Protein AF-L9ZKQ5-F1 (afdb_monomer)

pLDDT: mean 70.92, std 18.45, range [35.06, 95.19]

Foldseek 3Di:
DPDPPPPPDCVPWDWAALVRVCVVVVVDDSVRSVVVVVVCCVVVQWDADPVGTITGDPVPVVVVVVVVVVVVVVVVCVVPVPPPDPVVDPPPDPDPPPDDDDDDDDDDDDPDDDDPVVVPPDPPPPDDDDDDD

Sequence (133 aa):
MPVDLRTHDPSDDVHIDSSEIHDRLNDIPKGSVTGTLTRLLNEGDIGKTADSYYHALESRDDLRRFARGLVQIQDLTERYDDDFTSADIEQTGENPTSGAYSGTGHNSSATEKPAPEDWIESTDDASRTNDSV

Nearest PDB structures (foldseek):
  4aih-assembly1_B  TM=6.344E-01  e=4.397E-01  Yersinia pseudotuberculosis YPIII
  2hr3-assembly1_A  TM=5.803E-01  e=8.452E-01  Pseudomonas aeruginosa
  7oz3-assembly1_D  TM=5.242E-01  e=1.172E+00  Streptococcus agalactiae
  4gcv-assembly2_D  TM=3.710E-01  e=1.734E+00  Pseudomonas aeruginosa PAO1

Radius of gyration: 28.53 Å; Cα contacts (8 Å, |Δi|>4): 48; chains: 1; bounding box: 61×64×63 Å

Solvent-accessible surface area (backbone atoms only — not comparable to full-atom values): 9006 Å² total; per-residue (Å²): 130,84,80,75,77,73,78,77,58,72,83,75,54,69,69,42,43,71,68,60,52,35,68,76,37,69,94,48,57,65,70,56,56,54,52,52,53,52,49,36,43,74,73,65,66,32,44,70,48,100,88,61,27,36,33,77,39,82,92,44,52,66,59,56,53,49,55,52,50,51,54,52,51,48,56,48,48,68,73,58,66,66,87,76,47,82,83,73,59,80,72,94,62,90,69,83,71,91,67,95,71,97,72,86,84,80,96,66,82,82,78,71,78,77,57,84,77,73,69,67,72,77,82,78,74,78,75,84,78,85,83,89,133

Organism: NCBI:txid1230458

Mean predicted aligned error: 18.87 Å

Structure (mmCIF, N/CA/C/O backbone):
data_AF-L9ZKQ5-F1
#
_entry.id   AF-L9ZKQ5-F1
#
loop_
_atom_site.group_PDB
_atom_site.id
_atom_site.type_symbol
_atom_site.label_atom_id
_atom_site.label_alt_id
_atom_site.label_comp_id
_atom_site.label_asym_id
_atom_site.label_entity_id
_atom_site.label_seq_id
_atom_site.pdbx_PDB_ins_code
_atom_site.Cartn_x
_atom_site.Cartn_y
_atom_site.Cartn_z
_atom_site.occupancy
_atom_site.B_iso_or_equiv
_atom_site.auth_seq_id
_atom_site.auth_comp_id
_atom_site.auth_asym_id
_atom_site.auth_atom_id
_atom_site.pdbx_PDB_model_num
ATOM 1 N N . MET A 1 1 ? -19.573 28.621 -8.469 1.00 43.66 1 MET A N 1
ATOM 2 C CA . MET A 1 1 ? -19.975 27.202 -8.434 1.00 43.66 1 MET A CA 1
ATOM 3 C C . MET A 1 1 ? -19.243 26.576 -7.259 1.00 43.66 1 MET A C 1
ATOM 5 O O . MET A 1 1 ? -18.018 26.552 -7.328 1.00 43.66 1 MET A O 1
ATOM 9 N N . PRO A 1 2 ? -19.911 26.204 -6.155 1.00 55.16 2 PRO A N 1
ATOM 10 C CA . PRO A 1 2 ? -19.251 25.411 -5.128 1.00 55.16 2 PRO A CA 1
ATOM 11 C C . PRO A 1 2 ? -18.958 24.037 -5.737 1.00 55.16 2 PRO A C 1
ATOM 13 O O . PRO A 1 2 ? -19.805 23.469 -6.422 1.00 55.16 2 PRO A O 1
ATOM 16 N N . VAL A 1 3 ? -17.730 23.554 -5.580 1.00 58.53 3 VAL A N 1
ATOM 17 C CA . VAL A 1 3 ? -17.402 22.170 -5.915 1.00 58.53 3 VAL A CA 1
ATOM 18 C C . VAL A 1 3 ? -18.082 21.304 -4.866 1.00 58.53 3 VAL A C 1
ATOM 20 O O . VAL A 1 3 ? -17.699 21.337 -3.699 1.00 58.53 3 VAL A O 1
ATOM 23 N N . ASP A 1 4 ? -19.142 20.602 -5.259 1.00 54.44 4 ASP A N 1
ATOM 24 C CA . ASP A 1 4 ? -19.737 19.583 -4.406 1.00 54.44 4 ASP A CA 1
ATOM 25 C C . ASP A 1 4 ? -18.630 18.587 -4.052 1.00 54.44 4 ASP A C 1
ATOM 27 O O . ASP A 1 4 ? -17.990 18.003 -4.933 1.00 54.44 4 ASP A O 1
ATOM 31 N N . LEU A 1 5 ? -18.362 18.459 -2.751 1.00 52.28 5 LEU A N 1
ATOM 32 C CA . LEU A 1 5 ? -17.551 17.390 -2.190 1.00 52.28 5 LEU A CA 1
ATOM 33 C C . LEU A 1 5 ? -18.207 16.090 -2.641 1.00 52.28 5 LEU A C 1
ATOM 35 O O . LEU A 1 5 ? -19.238 15.689 -2.107 1.00 52.28 5 LEU A O 1
ATOM 39 N N . ARG A 1 6 ? -17.647 15.505 -3.701 1.00 55.25 6 ARG A N 1
ATOM 40 C CA . ARG A 1 6 ? -18.027 14.213 -4.260 1.00 55.25 6 ARG A CA 1
ATOM 41 C C . ARG A 1 6 ? -18.153 13.262 -3.075 1.00 55.25 6 ARG A C 1
ATOM 43 O O . ARG A 1 6 ? -17.153 12.980 -2.424 1.00 55.25 6 ARG A O 1
ATOM 50 N N . THR A 1 7 ? -19.376 12.854 -2.749 1.00 54.38 7 THR A N 1
ATOM 51 C CA . THR A 1 7 ? -19.619 11.788 -1.781 1.00 54.38 7 THR A CA 1
ATOM 52 C C . THR A 1 7 ? -18.794 10.602 -2.256 1.00 54.38 7 THR A C 1
ATOM 54 O O . THR A 1 7 ? -19.062 10.068 -3.331 1.00 54.38 7 THR A O 1
ATOM 57 N N . HIS A 1 8 ? -17.727 10.282 -1.525 1.00 54.44 8 HIS A N 1
ATOM 58 C CA . HIS A 1 8 ? -16.999 9.045 -1.730 1.00 54.44 8 HIS A CA 1
ATOM 59 C C . HIS A 1 8 ? -18.007 7.940 -1.437 1.00 54.44 8 HIS A C 1
ATOM 61 O O . HIS A 1 8 ? -18.519 7.849 -0.321 1.00 54.44 8 HIS A O 1
ATOM 67 N N . ASP A 1 9 ? -18.397 7.186 -2.463 1.00 53.34 9 ASP A N 1
ATOM 68 C CA . ASP A 1 9 ? -19.188 5.983 -2.250 1.00 53.34 9 ASP A CA 1
ATOM 69 C C . ASP A 1 9 ? -18.237 4.958 -1.620 1.00 53.34 9 ASP A C 1
ATOM 71 O O . ASP A 1 9 ? -17.230 4.622 -2.252 1.00 53.34 9 ASP A O 1
ATOM 75 N N . PRO A 1 10 ? -18.481 4.487 -0.386 1.00 56.53 10 PRO A N 1
ATOM 76 C CA . PRO A 1 10 ? -17.646 3.457 0.229 1.00 56.53 10 PRO A CA 1
ATOM 77 C C . PRO A 1 10 ? -17.729 2.121 -0.528 1.00 56.53 10 PRO A C 1
ATOM 79 O O . PRO A 1 10 ? -16.919 1.232 -0.289 1.00 56.53 10 PRO A O 1
ATOM 82 N N . SER A 1 11 ? -18.677 1.960 -1.461 1.00 52.28 11 SER A N 1
ATOM 83 C CA . SER A 1 11 ? -18.741 0.793 -2.351 1.00 52.28 11 SER A CA 1
ATOM 84 C C . SER A 1 11 ? -17.633 0.779 -3.411 1.00 52.28 11 SER A C 1
ATOM 86 O O . SER A 1 11 ? -17.341 -0.285 -3.953 1.00 52.28 11 SER A O 1
ATOM 88 N N . ASP A 1 12 ? -17.007 1.928 -3.705 1.00 58.84 12 ASP A N 1
ATOM 89 C CA . ASP A 1 12 ? -15.822 2.004 -4.575 1.00 58.84 12 ASP A CA 1
ATOM 90 C C . ASP A 1 12 ? -14.533 1.596 -3.841 1.00 58.84 12 ASP A C 1
ATOM 92 O O . ASP A 1 12 ? -13.491 1.397 -4.482 1.00 58.84 12 ASP A O 1
ATOM 96 N N . ASP A 1 13 ? -14.575 1.475 -2.509 1.00 63.62 13 ASP A N 1
ATOM 97 C CA . ASP A 1 13 ? -13.449 0.944 -1.757 1.00 63.62 13 ASP A CA 1
ATOM 98 C C . ASP A 1 13 ? -13.362 -0.557 -1.983 1.00 63.62 13 ASP A C 1
ATOM 100 O O . ASP A 1 13 ? -14.272 -1.338 -1.696 1.00 63.62 13 ASP A O 1
ATOM 104 N N . VAL A 1 14 ? -12.229 -0.970 -2.536 1.00 69.75 14 VAL A N 1
ATOM 105 C CA . VAL A 1 14 ? -11.950 -2.374 -2.799 1.00 69.75 14 VAL A CA 1
ATOM 106 C C . VAL A 1 14 ? -11.718 -3.059 -1.454 1.00 69.75 14 VAL A C 1
ATOM 108 O O . VAL A 1 14 ? -10.673 -2.886 -0.829 1.00 69.75 14 VAL A O 1
ATOM 111 N N . HIS A 1 15 ? -12.713 -3.821 -1.014 1.00 77.75 15 HIS A N 1
ATOM 112 C CA . HIS A 1 15 ? -12.651 -4.653 0.180 1.00 77.75 15 HIS A CA 1
ATOM 113 C C . HIS A 1 15 ? -12.075 -6.013 -0.208 1.00 77.75 15 HIS A C 1
ATOM 115 O O . HIS A 1 15 ? -12.643 -6.704 -1.051 1.00 77.75 15 HIS A O 1
ATOM 121 N N . ILE A 1 16 ? -10.937 -6.384 0.380 1.00 82.38 16 ILE A N 1
ATOM 122 C CA . ILE A 1 16 ? -10.222 -7.622 0.034 1.00 82.38 16 ILE A CA 1
ATOM 123 C C . ILE A 1 16 ? -10.001 -8.455 1.299 1.00 82.38 16 ILE A C 1
ATOM 125 O O . ILE A 1 16 ? -9.569 -7.928 2.327 1.00 82.38 16 ILE A O 1
ATOM 129 N N . ASP A 1 17 ? -10.292 -9.755 1.240 1.00 87.19 17 ASP A N 1
ATOM 130 C CA . ASP A 1 17 ? -9.976 -10.697 2.322 1.00 87.19 17 ASP A CA 1
ATOM 131 C C . ASP 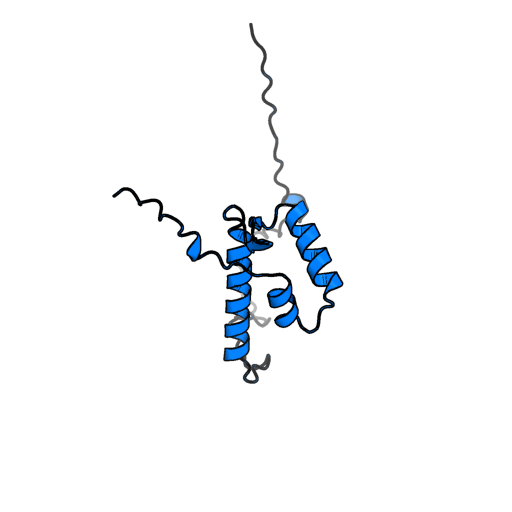A 1 17 ? -8.528 -11.218 2.199 1.00 87.19 17 ASP A C 1
ATOM 133 O O . ASP A 1 17 ? -7.956 -11.318 1.116 1.00 87.19 17 ASP A O 1
ATOM 137 N N . SER A 1 18 ? -7.928 -11.601 3.325 1.00 84.94 18 SER A N 1
ATOM 138 C CA . SER A 1 18 ? -6.592 -12.200 3.422 1.00 84.94 18 SER A CA 1
ATOM 139 C C . SER A 1 18 ? -6.418 -13.424 2.516 1.00 84.94 18 SER A C 1
ATOM 141 O O . SER A 1 18 ? -5.348 -13.625 1.938 1.00 84.94 18 SER A O 1
ATOM 143 N N . SER A 1 19 ? -7.471 -14.235 2.365 1.00 85.44 19 SER A N 1
ATOM 144 C CA . SER A 1 19 ? -7.467 -15.395 1.467 1.00 85.44 19 SER A CA 1
ATOM 145 C C . SER A 1 19 ? -7.274 -14.979 0.005 1.00 85.44 19 SER A C 1
ATOM 147 O O . SER A 1 19 ? -6.374 -15.483 -0.663 1.00 85.44 19 SER A O 1
ATOM 149 N N . GLU A 1 20 ? -8.033 -13.984 -0.448 1.00 86.31 20 GLU A N 1
ATOM 150 C CA . GLU A 1 20 ? -7.937 -13.427 -1.795 1.00 86.31 20 GLU A CA 1
ATOM 151 C C . GLU A 1 20 ? -6.574 -12.763 -2.051 1.00 86.31 20 GLU A C 1
ATOM 153 O O . GLU A 1 20 ? -5.994 -12.929 -3.125 1.00 86.31 20 GLU A O 1
ATOM 158 N N . ILE A 1 21 ? -6.019 -12.060 -1.057 1.00 86.06 21 ILE A N 1
ATOM 159 C CA . ILE A 1 21 ? -4.674 -11.468 -1.152 1.00 86.06 21 ILE A CA 1
ATOM 160 C C . ILE A 1 21 ? -3.621 -12.560 -1.350 1.00 86.06 21 ILE A C 1
ATOM 162 O O . ILE A 1 21 ? -2.746 -12.419 -2.202 1.00 86.06 21 ILE A O 1
ATOM 166 N N . HIS A 1 22 ? -3.702 -13.652 -0.590 1.00 87.50 22 HIS A N 1
ATOM 167 C CA . HIS A 1 22 ? -2.782 -14.773 -0.747 1.00 87.50 22 HIS A CA 1
ATOM 168 C C . HIS A 1 22 ? -2.924 -15.456 -2.110 1.00 87.50 22 HIS A C 1
ATOM 170 O O . HIS A 1 22 ? -1.920 -15.820 -2.709 1.00 87.50 22 HIS A O 1
ATOM 176 N N . ASP A 1 23 ? -4.142 -15.634 -2.615 1.00 88.50 23 ASP A N 1
ATOM 177 C CA . ASP A 1 23 ? -4.349 -16.288 -3.910 1.00 88.50 23 ASP A CA 1
ATOM 178 C C . ASP A 1 23 ? -3.761 -15.464 -5.066 1.00 88.50 23 ASP A C 1
ATOM 180 O O . ASP A 1 23 ? -3.236 -16.031 -6.025 1.00 88.50 23 ASP A O 1
ATOM 184 N N . ARG A 1 24 ? -3.771 -14.129 -4.945 1.00 87.69 24 ARG A N 1
ATOM 185 C CA . ARG A 1 24 ? -3.088 -13.217 -5.879 1.00 87.69 24 ARG A CA 1
ATOM 186 C C . ARG A 1 24 ? -1.570 -13.174 -5.677 1.00 87.69 24 ARG A C 1
ATOM 188 O O . ARG A 1 24 ? -0.8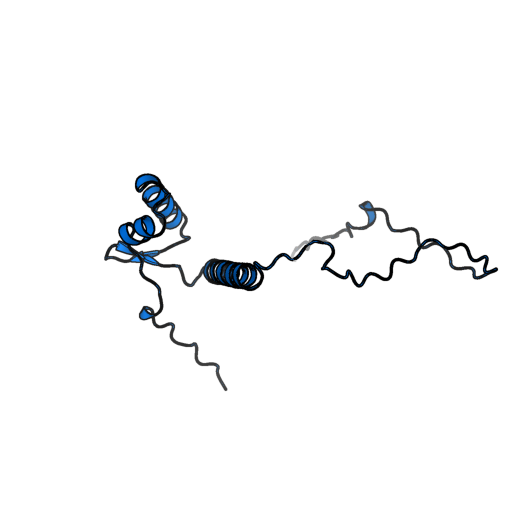42 -12.933 -6.632 1.00 87.69 24 ARG A O 1
ATOM 195 N N . LEU A 1 25 ? -1.098 -13.396 -4.451 1.00 87.62 25 LEU A N 1
ATOM 196 C CA . LEU A 1 25 ? 0.314 -13.434 -4.061 1.00 87.62 25 LEU A CA 1
ATOM 197 C C . LEU A 1 25 ? 0.750 -14.876 -3.768 1.00 87.62 25 LEU A C 1
ATOM 199 O O . LEU A 1 25 ? 1.303 -15.158 -2.705 1.00 87.62 25 LEU A O 1
ATOM 203 N N . ASN A 1 26 ? 0.471 -15.791 -4.696 1.00 88.31 26 ASN A N 1
ATOM 204 C CA . ASN A 1 26 ? 0.675 -17.234 -4.529 1.00 88.31 26 ASN A CA 1
ATOM 205 C C . ASN A 1 26 ? 2.126 -17.635 -4.187 1.00 88.31 26 ASN A C 1
ATOM 207 O O . ASN A 1 26 ? 2.343 -18.679 -3.571 1.00 88.31 26 ASN A O 1
ATOM 211 N N . ASP A 1 27 ? 3.100 -16.798 -4.541 1.00 91.88 27 ASP A N 1
ATOM 212 C CA . ASP A 1 27 ? 4.520 -16.985 -4.230 1.00 91.88 27 ASP A CA 1
ATOM 213 C C . ASP A 1 27 ? 4.899 -16.560 -2.796 1.00 91.88 27 ASP A C 1
ATOM 215 O O . ASP A 1 27 ? 6.024 -16.787 -2.344 1.00 91.88 27 ASP A O 1
ATOM 219 N N . ILE A 1 28 ? 3.973 -15.951 -2.047 1.00 89.62 28 ILE A N 1
ATOM 220 C CA . ILE A 1 28 ? 4.196 -15.468 -0.683 1.00 89.62 28 ILE A CA 1
ATOM 221 C C . ILE A 1 28 ? 3.484 -16.389 0.318 1.00 89.62 28 ILE A C 1
ATOM 223 O O . ILE A 1 28 ? 2.271 -16.578 0.244 1.00 89.62 28 ILE A O 1
ATOM 227 N N . PRO A 1 29 ? 4.187 -16.913 1.342 1.00 91.06 29 PRO A N 1
ATOM 228 C CA . PRO A 1 29 ? 3.555 -17.739 2.365 1.00 91.06 29 PRO A CA 1
ATOM 229 C C . PRO A 1 29 ? 2.376 -17.040 3.065 1.00 91.06 29 PRO A C 1
ATOM 231 O O . PRO A 1 29 ? 2.498 -15.892 3.496 1.00 91.06 29 PRO A O 1
ATOM 234 N N . LYS A 1 30 ? 1.271 -17.768 3.308 1.00 88.06 30 LYS A N 1
ATOM 235 C CA . LYS A 1 30 ? 0.087 -17.279 4.063 1.00 88.06 30 LYS A CA 1
ATOM 236 C C . LYS A 1 30 ? 0.435 -16.562 5.369 1.00 88.06 30 LYS A C 1
ATOM 238 O O . LYS A 1 30 ? -0.160 -15.535 5.702 1.00 88.06 30 LYS A O 1
ATOM 243 N N . GLY A 1 31 ? 1.400 -17.105 6.114 1.00 88.75 31 GLY A N 1
ATOM 244 C CA . GLY A 1 31 ? 1.868 -16.514 7.370 1.00 88.75 31 GLY A CA 1
ATOM 245 C C . GLY A 1 31 ? 2.511 -15.137 7.178 1.00 88.75 31 GLY A C 1
ATOM 246 O O . GLY A 1 31 ? 2.295 -14.250 8.000 1.00 88.75 31 GLY A O 1
ATOM 247 N N . SER A 1 32 ? 3.223 -14.930 6.068 1.00 93.44 32 SER A N 1
ATOM 248 C CA . SER A 1 32 ? 3.819 -13.638 5.721 1.00 93.44 32 SER A CA 1
ATOM 249 C C . SER A 1 32 ? 2.753 -12.618 5.332 1.00 93.44 32 SER A C 1
ATOM 251 O O . SER A 1 32 ? 2.795 -11.500 5.834 1.00 93.44 32 SER A O 1
ATOM 253 N N . VAL A 1 33 ? 1.754 -13.004 4.525 1.00 90.88 33 VAL A N 1
ATOM 254 C CA . VAL A 1 33 ? 0.611 -12.128 4.189 1.00 90.88 33 VAL A CA 1
ATOM 255 C C . VAL A 1 33 ? -0.094 -11.661 5.464 1.00 90.88 33 VAL A C 1
ATOM 257 O O . VAL A 1 33 ? -0.272 -10.465 5.687 1.00 90.88 33 VAL A O 1
ATOM 260 N N . THR A 1 34 ? -0.417 -12.601 6.354 1.00 90.81 34 THR A N 1
ATOM 261 C CA . THR A 1 34 ? -1.122 -12.302 7.609 1.00 90.81 34 THR A CA 1
ATOM 262 C C . THR A 1 34 ? -0.287 -11.409 8.536 1.00 90.81 34 THR A C 1
ATOM 264 O O . THR A 1 34 ? -0.817 -10.471 9.136 1.00 90.81 34 THR A O 1
ATOM 267 N N . GLY A 1 35 ? 1.022 -11.663 8.640 1.00 93.62 35 GLY A N 1
ATOM 268 C CA . GLY A 1 35 ? 1.948 -10.847 9.429 1.00 93.62 35 GLY A CA 1
ATOM 269 C C . GLY A 1 35 ? 2.059 -9.412 8.913 1.00 93.62 35 GLY A C 1
ATOM 270 O O . GLY A 1 35 ? 1.953 -8.471 9.700 1.00 93.62 35 GLY A O 1
ATOM 271 N N . THR A 1 36 ? 2.189 -9.235 7.596 1.00 92.56 36 THR A N 1
ATOM 272 C CA . THR A 1 36 ? 2.236 -7.915 6.956 1.00 92.56 36 THR A CA 1
ATOM 273 C C . THR A 1 36 ? 0.928 -7.151 7.145 1.00 92.56 36 THR A C 1
ATOM 275 O O . THR A 1 36 ? 0.961 -6.003 7.575 1.00 92.56 36 THR A O 1
ATOM 278 N N . LEU A 1 37 ? -0.228 -7.785 6.922 1.00 91.56 37 LEU A N 1
ATOM 279 C CA . LEU A 1 37 ? -1.533 -7.140 7.123 1.00 91.56 37 LEU A CA 1
ATOM 280 C C . LEU A 1 37 ? -1.764 -6.735 8.580 1.00 91.56 37 LEU A C 1
ATOM 282 O O . LEU A 1 37 ? -2.293 -5.662 8.849 1.00 91.56 37 LEU A O 1
ATOM 286 N N . THR A 1 38 ? -1.336 -7.568 9.530 1.00 93.69 38 THR A N 1
ATOM 287 C CA . THR A 1 38 ? -1.417 -7.238 10.961 1.00 93.69 38 THR A CA 1
ATOM 288 C C . THR A 1 38 ? -0.559 -6.023 11.288 1.00 93.69 38 THR A C 1
ATOM 290 O O . THR A 1 38 ? -0.996 -5.133 12.013 1.00 93.69 38 THR A O 1
ATOM 293 N N . ARG A 1 39 ? 0.659 -5.970 10.743 1.00 95.19 39 ARG A N 1
ATOM 294 C CA . ARG A 1 39 ? 1.565 -4.844 10.947 1.00 95.19 39 ARG A CA 1
ATOM 295 C C . ARG A 1 39 ? 0.995 -3.544 10.374 1.00 95.19 39 ARG A C 1
ATOM 297 O O . ARG A 1 39 ? 0.899 -2.579 11.119 1.00 95.19 39 ARG A O 1
ATOM 304 N N . LEU A 1 40 ? 0.556 -3.552 9.115 1.00 92.19 40 LEU A N 1
ATOM 305 C CA . LEU A 1 40 ? -0.031 -2.382 8.449 1.00 92.19 40 LEU A CA 1
ATOM 306 C C . LEU A 1 40 ? -1.298 -1.884 9.157 1.00 92.19 40 LEU A C 1
ATOM 308 O O . LEU A 1 40 ? -1.513 -0.681 9.274 1.00 92.19 40 LEU A O 1
ATOM 312 N N . LEU A 1 41 ? -2.128 -2.802 9.666 1.00 92.81 41 LEU A N 1
ATOM 313 C CA . LEU A 1 41 ? -3.312 -2.449 10.449 1.00 92.81 41 LEU A CA 1
ATOM 314 C C . LEU A 1 41 ? -2.928 -1.762 11.768 1.00 92.81 41 LEU A C 1
ATOM 316 O O . LEU A 1 41 ? -3.529 -0.761 12.141 1.00 92.81 41 LEU A O 1
ATOM 320 N N . ASN A 1 42 ? -1.919 -2.286 12.468 1.00 94.62 42 ASN A N 1
ATOM 321 C CA . ASN A 1 42 ? -1.452 -1.716 13.735 1.00 94.62 42 ASN A CA 1
ATOM 322 C C . ASN A 1 42 ? -0.742 -0.367 13.552 1.00 94.62 42 ASN A C 1
ATOM 324 O O . ASN A 1 42 ? -0.823 0.487 14.431 1.00 94.62 42 ASN A O 1
ATOM 328 N N . GLU A 1 43 ? -0.038 -0.185 12.434 1.00 93.12 43 GLU A N 1
ATOM 329 C CA . GLU A 1 43 ? 0.637 1.069 12.074 1.00 93.12 43 GLU A CA 1
ATOM 330 C C . GLU A 1 43 ? -0.350 2.125 11.536 1.00 93.12 43 GLU A C 1
ATOM 332 O O . GLU A 1 43 ? -0.007 3.302 11.458 1.00 93.12 43 GLU A O 1
ATOM 337 N N . GLY A 1 44 ? -1.598 1.735 11.251 1.00 89.94 44 GLY A N 1
ATOM 338 C CA . GLY A 1 44 ? -2.634 2.639 10.759 1.00 89.94 44 GLY A CA 1
ATOM 339 C C . GLY A 1 44 ? -2.469 2.997 9.283 1.00 89.94 44 GLY A C 1
ATOM 340 O O . GLY A 1 44 ? -2.926 4.055 8.863 1.00 89.94 44 GLY A O 1
ATOM 341 N N . ASP A 1 45 ? -1.819 2.137 8.499 1.00 88.38 45 ASP A N 1
ATOM 342 C CA . ASP A 1 45 ? -1.687 2.298 7.048 1.00 88.38 45 ASP A CA 1
ATOM 343 C C . ASP A 1 45 ? -2.910 1.756 6.289 1.00 88.38 45 ASP A C 1
ATOM 345 O O . ASP A 1 45 ? -3.219 2.216 5.189 1.00 88.38 45 ASP A O 1
ATOM 349 N N . ILE A 1 46 ? -3.613 0.780 6.874 1.00 90.31 46 ILE A N 1
ATOM 350 C CA . ILE A 1 46 ?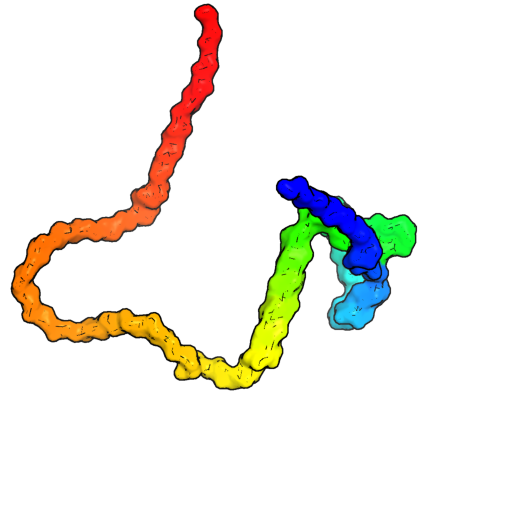 -4.814 0.152 6.306 1.00 90.31 46 ILE A CA 1
ATOM 351 C C . ILE A 1 46 ? -5.911 0.017 7.361 1.00 90.31 46 ILE A C 1
ATOM 353 O O . ILE A 1 46 ? -5.640 -0.082 8.558 1.00 90.31 46 ILE A O 1
ATOM 357 N N . GLY A 1 47 ? -7.158 -0.032 6.905 1.00 91.06 47 GLY A N 1
ATOM 358 C CA . GLY A 1 47 ? -8.320 -0.307 7.735 1.00 91.06 47 GLY A CA 1
ATOM 359 C C . GLY A 1 47 ? -8.769 -1.761 7.632 1.00 91.06 47 GLY A C 1
ATOM 360 O O . GLY A 1 47 ? -8.455 -2.472 6.674 1.00 91.06 47 GLY A O 1
ATOM 361 N N . LYS A 1 48 ? -9.535 -2.203 8.631 1.00 92.25 48 LYS A N 1
ATOM 362 C CA . LYS A 1 48 ? -10.234 -3.488 8.615 1.00 92.25 48 LYS A CA 1
ATOM 363 C C . LYS A 1 48 ? -11.689 -3.280 9.011 1.00 92.25 48 LYS A C 1
ATOM 365 O O . LYS A 1 48 ? -11.969 -2.641 10.025 1.00 92.25 48 LYS A O 1
ATOM 370 N N . THR A 1 49 ? -12.608 -3.803 8.215 1.00 89.38 49 THR A N 1
ATOM 371 C CA . THR A 1 49 ? -14.045 -3.752 8.490 1.00 89.38 49 THR A CA 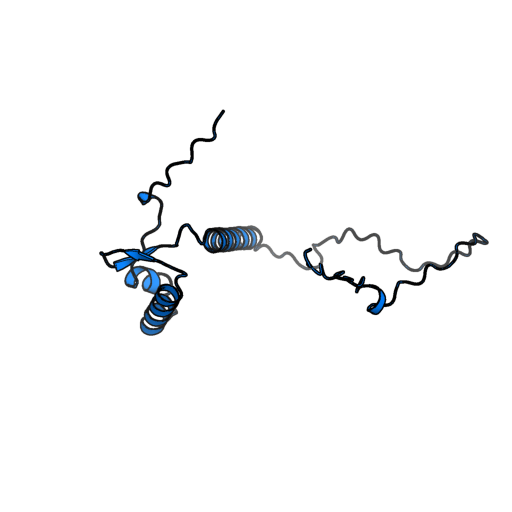1
ATOM 372 C C . THR A 1 49 ? -14.462 -4.827 9.499 1.00 89.38 49 THR A C 1
ATOM 374 O O . THR A 1 49 ? -13.711 -5.758 9.806 1.00 89.38 49 THR A O 1
ATOM 377 N N . ALA A 1 50 ? -15.673 -4.707 10.049 1.00 86.75 50 ALA A N 1
ATOM 378 C CA . ALA A 1 50 ? -16.191 -5.645 11.053 1.00 86.75 50 ALA A CA 1
ATOM 379 C C . ALA A 1 50 ? -16.319 -7.090 10.525 1.00 86.75 50 ALA A C 1
ATOM 381 O O . ALA A 1 50 ? -16.182 -8.049 11.281 1.00 86.75 50 ALA A O 1
ATOM 382 N N . ASP A 1 51 ? -16.533 -7.239 9.223 1.00 86.50 51 ASP A N 1
ATOM 383 C CA . ASP A 1 51 ? -16.582 -8.491 8.463 1.00 86.50 51 ASP A CA 1
ATOM 384 C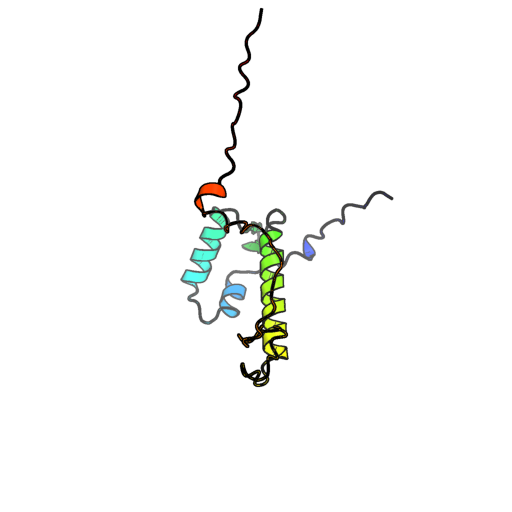 C . ASP A 1 51 ? -15.200 -8.967 7.974 1.00 86.50 51 ASP A C 1
ATOM 386 O O . ASP A 1 51 ? -15.098 -9.927 7.221 1.00 86.50 51 ASP A O 1
ATOM 390 N N . SER A 1 52 ? -14.125 -8.373 8.495 1.00 85.00 52 SER A N 1
ATOM 391 C CA . SER A 1 52 ? -12.729 -8.765 8.288 1.00 85.00 52 SER A CA 1
ATOM 392 C C . SER A 1 52 ? -12.095 -8.477 6.929 1.00 85.00 52 SER A C 1
ATOM 394 O O . SER A 1 52 ? -10.974 -8.937 6.704 1.00 85.00 52 SER A O 1
ATOM 396 N N . TYR A 1 53 ? -12.710 -7.651 6.088 1.00 88.94 53 TYR A N 1
ATOM 397 C CA . TYR A 1 53 ? -12.062 -7.170 4.871 1.00 88.94 53 TYR A CA 1
ATOM 398 C C . TYR A 1 53 ? -11.095 -6.029 5.168 1.00 88.94 53 TYR A C 1
ATOM 400 O O . TYR A 1 53 ? -11.336 -5.178 6.027 1.00 88.94 53 TYR A O 1
ATOM 408 N N . TYR A 1 54 ? -9.993 -6.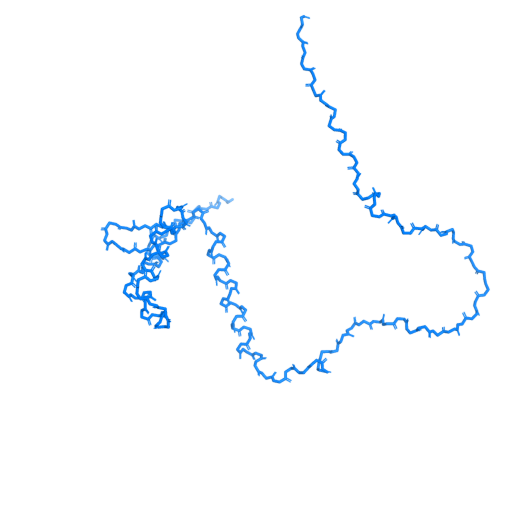009 4.432 1.00 90.19 54 TYR A N 1
ATOM 409 C CA . TYR A 1 54 ? -9.018 -4.933 4.468 1.00 90.19 54 TYR A CA 1
ATOM 410 C C . TYR A 1 54 ? -9.371 -3.885 3.413 1.00 90.19 54 TYR A C 1
ATOM 412 O O . TYR A 1 54 ? -9.779 -4.236 2.305 1.00 90.19 54 TYR A O 1
ATOM 420 N N . HIS A 1 55 ? -9.199 -2.612 3.759 1.00 87.38 55 HIS A N 1
ATOM 421 C CA . HIS A 1 55 ? -9.389 -1.478 2.853 1.00 87.38 55 HIS A CA 1
ATOM 422 C C . HIS A 1 55 ? -8.276 -0.443 3.047 1.00 87.38 55 HIS A C 1
ATOM 424 O O . HIS A 1 55 ? -7.642 -0.369 4.105 1.00 87.38 55 HIS A O 1
ATOM 430 N N . ALA A 1 56 ? -8.025 0.359 2.014 1.00 84.75 56 ALA A N 1
ATOM 431 C CA . ALA A 1 56 ? -7.126 1.503 2.113 1.00 84.75 56 ALA A CA 1
ATOM 432 C C . ALA A 1 56 ? -7.811 2.646 2.875 1.00 84.75 56 ALA A C 1
ATOM 434 O O . ALA A 1 56 ? -9.015 2.840 2.746 1.00 84.75 56 ALA A O 1
ATOM 435 N N . LEU A 1 57 ? -7.052 3.415 3.654 1.00 86.81 57 LEU A N 1
ATOM 436 C CA . LEU A 1 57 ? -7.594 4.586 4.343 1.00 86.81 57 LEU A CA 1
ATOM 437 C C . LEU A 1 57 ? -7.686 5.781 3.388 1.00 86.81 57 LEU A C 1
ATOM 439 O O . LEU A 1 57 ? -6.726 6.074 2.677 1.00 86.81 57 LEU A O 1
ATOM 443 N N . GLU A 1 58 ? -8.787 6.535 3.437 1.00 80.75 58 GLU A N 1
ATOM 444 C CA . GLU A 1 58 ? -8.949 7.768 2.645 1.00 80.75 58 GLU A CA 1
ATOM 445 C C . GLU A 1 58 ? -7.857 8.810 2.944 1.00 80.75 58 GLU A C 1
ATOM 447 O O . GLU A 1 58 ? -7.426 9.551 2.062 1.00 80.75 58 GLU A O 1
ATOM 452 N N . SER A 1 59 ? -7.363 8.843 4.186 1.00 81.62 59 SER A N 1
ATOM 453 C CA . SER A 1 59 ? -6.261 9.719 4.603 1.00 81.62 59 SER A CA 1
ATOM 454 C C . SER A 1 59 ? -4.929 9.393 3.916 1.00 81.62 59 SER A C 1
ATOM 456 O O . SER A 1 59 ? -4.019 10.221 3.945 1.00 81.62 59 SER A O 1
ATOM 458 N N . ARG A 1 60 ? -4.812 8.211 3.297 1.00 85.56 60 ARG A N 1
ATOM 459 C CA . ARG A 1 60 ? -3.619 7.705 2.609 1.00 85.56 60 ARG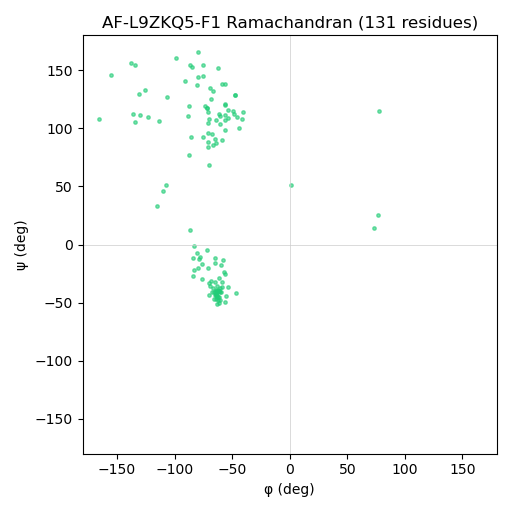 A CA 1
ATOM 460 C C . ARG A 1 60 ? -3.805 7.656 1.089 1.00 85.56 60 ARG A C 1
ATOM 462 O O . ARG A 1 60 ? -3.446 6.681 0.425 1.00 85.56 60 ARG A O 1
ATOM 469 N N . ASP A 1 61 ? -4.340 8.733 0.507 1.00 83.19 61 ASP A N 1
ATOM 470 C CA . ASP A 1 61 ? -4.414 8.891 -0.957 1.00 83.19 61 ASP A CA 1
ATOM 471 C C . ASP A 1 61 ? -3.032 8.771 -1.633 1.00 83.19 61 ASP A C 1
ATOM 473 O O . ASP A 1 61 ? -2.932 8.326 -2.776 1.00 83.19 61 ASP A O 1
ATOM 477 N N . ASP A 1 62 ? -1.946 9.065 -0.908 1.00 87.50 62 ASP A N 1
ATOM 478 C CA . ASP A 1 62 ? -0.567 8.836 -1.346 1.00 87.50 62 ASP A CA 1
ATOM 479 C C . ASP A 1 62 ? -0.313 7.372 -1.745 1.00 87.50 62 ASP A C 1
ATOM 481 O O . ASP A 1 62 ? 0.260 7.121 -2.807 1.00 87.50 62 ASP A O 1
ATOM 485 N N . LEU A 1 63 ? -0.796 6.403 -0.958 1.00 84.25 63 LEU A N 1
ATOM 486 C CA . LEU A 1 63 ? -0.666 4.973 -1.255 1.00 84.25 63 LEU A CA 1
ATOM 487 C C . LEU A 1 63 ? -1.479 4.582 -2.490 1.00 84.25 63 LEU A C 1
ATOM 489 O O . LEU A 1 63 ? -0.995 3.840 -3.348 1.00 84.25 63 LEU A O 1
ATOM 493 N N . ARG A 1 64 ? -2.697 5.119 -2.623 1.00 82.81 64 ARG A N 1
ATOM 494 C CA . ARG A 1 64 ? -3.555 4.883 -3.794 1.00 82.81 64 ARG A CA 1
ATOM 495 C C . ARG A 1 64 ? -2.925 5.454 -5.064 1.00 82.81 64 ARG A C 1
ATOM 497 O O . ARG A 1 64 ? -2.930 4.802 -6.111 1.00 82.81 64 ARG A O 1
ATOM 504 N N . ARG A 1 65 ? -2.364 6.661 -4.977 1.00 88.38 65 ARG A N 1
ATOM 505 C CA . ARG A 1 65 ? -1.648 7.325 -6.070 1.00 88.38 65 ARG A CA 1
ATOM 506 C C . ARG A 1 65 ? -0.389 6.554 -6.456 1.00 88.38 65 ARG A C 1
ATOM 508 O O . ARG A 1 65 ? -0.148 6.366 -7.646 1.00 88.38 65 ARG A O 1
ATOM 515 N N . PHE A 1 66 ? 0.371 6.076 -5.475 1.00 89.25 66 PHE A N 1
ATOM 516 C CA . PHE A 1 66 ? 1.552 5.246 -5.696 1.00 89.25 66 PHE A CA 1
ATOM 517 C C . PHE A 1 66 ? 1.200 3.933 -6.408 1.00 89.25 66 PHE A C 1
ATOM 519 O O . PHE A 1 66 ? 1.771 3.637 -7.457 1.00 89.25 66 PHE A O 1
ATOM 526 N N . ALA A 1 67 ? 0.202 3.196 -5.912 1.00 87.75 67 ALA A N 1
ATOM 527 C CA . ALA A 1 67 ? -0.251 1.951 -6.529 1.00 87.75 67 ALA A CA 1
ATOM 528 C C . ALA A 1 67 ? -0.734 2.157 -7.977 1.00 87.75 67 ALA A C 1
ATOM 530 O O . ALA A 1 67 ? -0.386 1.377 -8.862 1.00 87.75 67 ALA A O 1
ATOM 531 N N . ARG A 1 68 ? -1.472 3.244 -8.255 1.00 88.50 68 ARG A N 1
ATOM 532 C CA . ARG A 1 68 ? -1.852 3.616 -9.632 1.00 88.50 68 ARG A CA 1
ATOM 533 C C . ARG A 1 68 ? -0.640 3.900 -10.518 1.00 88.50 68 ARG A C 1
ATOM 535 O O . ARG A 1 68 ? -0.642 3.495 -11.677 1.00 88.50 68 ARG A O 1
ATOM 542 N N . GLY A 1 69 ? 0.376 4.575 -9.983 1.00 92.56 69 GLY A N 1
ATOM 543 C CA . GLY A 1 69 ? 1.628 4.826 -10.694 1.00 92.56 69 GLY A CA 1
ATOM 544 C C . GLY A 1 69 ? 2.343 3.531 -11.084 1.00 92.56 69 GLY A C 1
ATOM 545 O O . GLY A 1 69 ? 2.802 3.417 -12.215 1.00 92.56 69 GLY A O 1
ATOM 546 N N . LEU A 1 70 ? 2.368 2.530 -10.197 1.00 92.06 70 LEU A N 1
ATOM 547 C CA . LEU A 1 70 ? 2.957 1.221 -10.498 1.00 92.06 70 LEU A CA 1
ATOM 548 C C . LEU A 1 70 ? 2.236 0.505 -11.645 1.00 92.06 70 LEU A C 1
ATOM 550 O O . LEU A 1 70 ? 2.898 0.025 -12.559 1.00 92.06 70 LEU A O 1
ATOM 554 N N . VAL A 1 71 ? 0.899 0.489 -11.642 1.00 89.81 71 VAL A N 1
ATOM 555 C CA . VAL A 1 71 ? 0.112 -0.106 -12.740 1.00 89.81 71 VAL A CA 1
ATOM 556 C C . VAL A 1 71 ? 0.374 0.620 -14.059 1.00 89.81 71 VAL A C 1
ATOM 558 O O . VAL A 1 71 ? 0.501 -0.014 -15.099 1.00 89.81 71 VAL A O 1
ATOM 561 N N . GLN A 1 72 ? 0.495 1.948 -14.023 1.00 90.94 72 GLN A N 1
ATOM 562 C CA . GLN A 1 72 ? 0.800 2.734 -15.216 1.00 90.94 72 GLN A CA 1
ATOM 563 C C . GLN A 1 72 ? 2.202 2.442 -15.765 1.00 90.94 72 GLN A C 1
ATOM 565 O O . GLN A 1 72 ? 2.372 2.351 -16.977 1.00 90.94 72 GLN A O 1
ATOM 570 N N . ILE A 1 73 ? 3.203 2.301 -14.891 1.00 91.69 73 ILE A N 1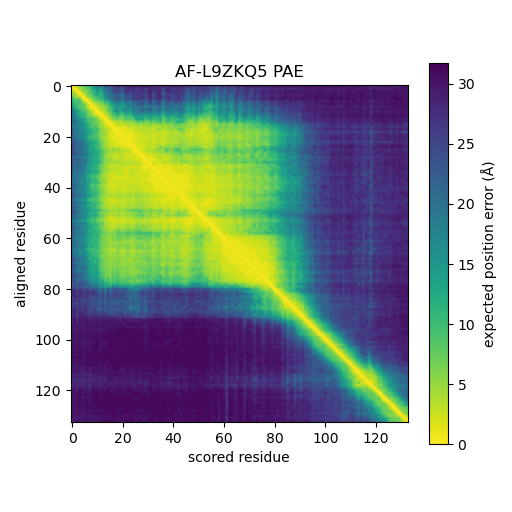
ATOM 571 C CA . ILE A 1 73 ? 4.562 1.923 -15.296 1.00 91.69 73 ILE A CA 1
ATOM 572 C C . ILE A 1 73 ? 4.555 0.514 -15.884 1.00 91.69 73 ILE A C 1
ATOM 574 O O . ILE A 1 73 ? 5.156 0.310 -16.929 1.00 91.69 73 ILE A O 1
ATOM 578 N N . GLN A 1 74 ? 3.845 -0.424 -15.259 1.00 88.12 74 GLN A N 1
ATOM 579 C CA . GLN A 1 74 ? 3.730 -1.788 -15.760 1.00 88.12 74 GLN A CA 1
ATOM 580 C C . GLN A 1 74 ? 3.083 -1.832 -17.155 1.00 88.12 74 GLN A C 1
ATOM 582 O O . GLN A 1 74 ? 3.645 -2.432 -18.065 1.00 88.12 74 GLN A O 1
ATOM 587 N N . ASP A 1 75 ? 1.963 -1.130 -17.353 1.00 87.69 75 ASP A N 1
ATOM 588 C CA . ASP A 1 75 ? 1.304 -0.996 -18.662 1.00 87.69 75 ASP A CA 1
ATOM 589 C C . ASP A 1 75 ? 2.234 -0.362 -19.708 1.00 87.69 75 ASP A C 1
ATOM 591 O O . ASP A 1 75 ? 2.236 -0.752 -20.874 1.00 87.69 75 ASP A O 1
ATOM 595 N N . LEU A 1 76 ? 3.066 0.600 -19.298 1.00 86.88 76 LEU A N 1
ATOM 596 C CA . LEU A 1 76 ? 4.082 1.178 -20.169 1.00 86.88 76 LEU A CA 1
ATOM 597 C C . LEU A 1 76 ? 5.152 0.142 -20.542 1.00 86.88 76 LEU A C 1
ATOM 599 O O . LEU A 1 76 ? 5.477 0.018 -21.717 1.00 86.88 76 LEU A O 1
ATOM 603 N N . THR A 1 77 ? 5.680 -0.610 -19.575 1.00 84.38 77 THR A N 1
ATOM 604 C CA . THR A 1 77 ? 6.715 -1.622 -19.831 1.00 84.38 77 THR A CA 1
ATOM 605 C C . THR A 1 77 ? 6.197 -2.787 -20.665 1.00 84.38 77 THR A C 1
ATOM 607 O O . THR A 1 77 ? 6.906 -3.240 -21.547 1.00 84.38 77 THR A O 1
ATOM 610 N N . GLU A 1 78 ? 4.952 -3.221 -20.461 1.00 86.00 78 GLU A N 1
ATOM 611 C CA . GLU A 1 78 ? 4.324 -4.268 -21.276 1.00 86.00 78 GLU A CA 1
ATOM 612 C C . GLU A 1 78 ? 4.040 -3.777 -22.703 1.00 86.00 78 GLU A C 1
ATOM 614 O O . GLU A 1 78 ? 4.184 -4.527 -23.666 1.00 86.00 78 GLU A O 1
ATOM 619 N N . ARG A 1 79 ? 3.665 -2.500 -22.868 1.00 79.19 79 ARG A N 1
ATOM 620 C CA . ARG A 1 79 ? 3.452 -1.885 -24.188 1.00 79.19 79 ARG A CA 1
ATOM 621 C C . ARG A 1 79 ? 4.748 -1.726 -24.986 1.00 79.19 79 ARG A C 1
ATOM 623 O O . ARG A 1 79 ? 4.694 -1.738 -26.212 1.00 79.19 79 ARG A O 1
ATOM 630 N N . TYR A 1 80 ? 5.872 -1.524 -24.305 1.00 73.56 80 TYR A N 1
ATOM 631 C CA . TYR A 1 80 ? 7.184 -1.265 -24.901 1.00 73.56 80 TYR A CA 1
ATOM 632 C C . TYR A 1 80 ? 8.189 -2.392 -24.604 1.00 73.56 80 TYR A C 1
ATOM 634 O O . TYR A 1 80 ? 9.381 -2.131 -24.476 1.00 73.56 80 TYR A O 1
ATOM 642 N N . ASP A 1 81 ? 7.708 -3.636 -24.517 1.00 65.06 81 ASP A N 1
ATOM 643 C CA . ASP A 1 81 ? 8.533 -4.848 -24.359 1.00 65.06 81 ASP A CA 1
ATOM 644 C C . ASP A 1 81 ? 9.310 -5.215 -25.646 1.00 65.06 81 ASP A C 1
ATOM 646 O O . ASP A 1 81 ? 10.121 -6.136 -25.663 1.00 65.06 81 ASP A O 1
ATOM 650 N N . ASP A 1 82 ? 9.084 -4.479 -26.741 1.00 62.47 82 ASP A N 1
ATOM 651 C CA . ASP A 1 82 ? 9.882 -4.580 -27.963 1.00 62.47 82 ASP A CA 1
ATOM 652 C C . ASP A 1 82 ? 11.274 -3.972 -27.736 1.00 62.47 82 ASP A C 1
ATOM 654 O O . ASP A 1 82 ? 11.369 -2.780 -27.474 1.00 62.47 82 ASP A O 1
ATOM 658 N N . ASP A 1 83 ? 12.319 -4.802 -27.851 1.00 62.91 83 ASP A N 1
ATOM 659 C CA . ASP A 1 83 ? 13.761 -4.557 -28.083 1.00 62.91 83 ASP A CA 1
ATOM 660 C C . ASP A 1 83 ? 14.261 -3.090 -28.208 1.00 62.91 83 ASP A C 1
ATOM 662 O O . ASP A 1 83 ? 15.001 -2.755 -29.134 1.00 62.91 83 ASP A O 1
ATOM 666 N N . PHE A 1 84 ? 13.941 -2.193 -27.271 1.00 60.81 84 PHE A N 1
ATOM 667 C CA . PHE A 1 84 ? 14.581 -0.880 -27.196 1.00 60.81 84 PHE A CA 1
ATOM 668 C C . PHE A 1 84 ? 16.010 -1.090 -26.716 1.00 60.81 84 PHE A C 1
ATOM 670 O O . PHE A 1 84 ? 16.296 -1.196 -25.520 1.00 60.81 84 PHE A O 1
ATOM 677 N N . THR A 1 85 ? 16.940 -1.158 -27.658 1.00 67.25 85 THR A N 1
ATOM 678 C CA . THR A 1 85 ? 18.354 -1.138 -27.330 1.00 67.25 85 THR A CA 1
ATOM 679 C C . THR A 1 85 ? 18.744 0.291 -26.971 1.00 67.25 85 THR A C 1
ATOM 681 O O . THR A 1 85 ? 18.156 1.266 -27.440 1.00 67.25 85 THR A O 1
ATOM 684 N N . SER A 1 86 ? 19.792 0.464 -26.164 1.00 64.38 86 SER A N 1
ATOM 685 C CA . SER A 1 86 ? 20.326 1.806 -25.893 1.00 64.38 86 SER A CA 1
ATOM 686 C C . SER A 1 86 ? 20.764 2.552 -27.166 1.00 64.38 86 SER A C 1
ATOM 688 O O . SER A 1 86 ? 20.989 3.755 -27.098 1.00 64.38 86 SER A O 1
ATOM 690 N N . ALA A 1 87 ? 20.886 1.861 -28.309 1.00 65.81 87 ALA A N 1
ATOM 691 C CA . ALA A 1 87 ? 21.175 2.456 -29.610 1.00 65.81 87 ALA A CA 1
ATOM 692 C C . ALA A 1 87 ? 19.942 3.084 -30.290 1.00 65.81 87 ALA A C 1
ATOM 694 O O . ALA A 1 87 ? 20.120 3.948 -31.144 1.00 65.81 87 ALA A O 1
ATOM 695 N N . ASP A 1 88 ? 18.723 2.701 -29.897 1.00 66.44 88 ASP A N 1
ATOM 696 C CA . ASP A 1 88 ? 17.464 3.250 -30.432 1.00 66.44 88 ASP A CA 1
ATOM 697 C C . ASP A 1 88 ? 17.049 4.553 -29.728 1.00 66.44 88 ASP A C 1
ATOM 699 O O . ASP A 1 88 ? 16.163 5.279 -30.182 1.00 66.44 88 ASP A O 1
ATOM 703 N N . ILE A 1 89 ? 17.707 4.873 -28.609 1.00 72.88 89 ILE A N 1
ATOM 704 C CA . ILE A 1 89 ? 17.521 6.125 -27.880 1.00 72.88 89 ILE A CA 1
ATOM 705 C C . ILE A 1 89 ? 18.434 7.179 -28.512 1.00 72.88 89 ILE A C 1
ATOM 707 O O . ILE A 1 89 ? 19.593 7.341 -28.123 1.00 72.88 89 ILE A O 1
ATOM 711 N N . GLU A 1 90 ? 17.905 7.936 -29.476 1.00 67.44 90 GLU A N 1
ATOM 712 C CA . GLU A 1 90 ? 18.569 9.152 -29.947 1.00 67.44 90 GLU A CA 1
ATOM 713 C C . GLU A 1 90 ? 18.545 10.204 -28.831 1.00 67.44 90 GLU A C 1
ATOM 715 O O . GLU A 1 90 ? 17.576 10.939 -28.631 1.00 67.44 90 GLU A O 1
ATOM 720 N N . GLN A 1 91 ? 19.630 10.267 -28.060 1.00 70.75 91 GLN A N 1
ATOM 721 C CA . GLN A 1 91 ? 19.845 11.343 -27.107 1.00 70.75 91 GLN A CA 1
ATOM 722 C C . GLN A 1 91 ? 19.981 12.653 -27.892 1.00 70.75 91 GLN A C 1
ATOM 724 O O . GLN A 1 91 ? 21.015 12.913 -28.507 1.00 70.75 91 GLN A O 1
ATOM 729 N N . THR A 1 92 ? 18.962 13.514 -27.843 1.00 64.19 92 THR A N 1
ATOM 730 C CA . THR A 1 92 ? 19.055 14.917 -28.272 1.00 64.19 92 THR A CA 1
ATOM 731 C C . THR A 1 92 ? 19.924 15.690 -27.283 1.00 64.19 92 THR A C 1
ATOM 733 O O . THR A 1 92 ? 19.450 16.495 -26.485 1.00 64.19 92 THR A O 1
ATOM 736 N N . GLY A 1 93 ? 21.212 15.374 -27.281 1.00 51.50 93 GLY A N 1
ATOM 737 C CA . GLY A 1 93 ? 22.262 16.157 -26.674 1.00 51.50 93 GLY A CA 1
ATOM 738 C C . GLY A 1 93 ? 23.126 16.671 -27.806 1.00 51.50 93 GLY A C 1
ATOM 739 O O . GLY A 1 93 ? 23.895 15.919 -28.400 1.00 51.50 93 GLY A O 1
ATOM 740 N N . GLU A 1 94 ? 23.013 17.958 -28.096 1.00 55.56 94 GLU A N 1
ATOM 741 C CA . GLU A 1 94 ? 24.105 18.690 -28.714 1.00 55.56 94 GLU A CA 1
ATOM 742 C C . GLU A 1 94 ? 25.315 18.585 -27.782 1.00 55.56 94 GLU A C 1
ATOM 744 O O . GLU A 1 94 ? 25.490 19.342 -26.834 1.00 55.56 94 GLU A O 1
ATOM 749 N N . ASN A 1 95 ? 26.122 17.552 -28.002 1.00 50.47 95 ASN A N 1
ATOM 750 C CA . ASN A 1 95 ? 27.441 17.444 -27.422 1.00 50.47 95 ASN A CA 1
ATOM 751 C C . ASN A 1 95 ? 28.299 18.500 -28.132 1.00 50.47 95 ASN A C 1
ATOM 753 O O . ASN A 1 95 ? 28.526 18.351 -29.340 1.00 50.47 95 ASN A O 1
ATOM 757 N N . PRO A 1 96 ? 28.798 19.558 -27.466 1.00 48.81 96 PRO A N 1
ATOM 758 C CA . PRO A 1 96 ? 29.853 20.353 -28.056 1.00 48.81 96 PRO A CA 1
ATOM 759 C C . PRO A 1 96 ? 31.108 19.481 -28.032 1.00 48.81 96 PRO A C 1
ATOM 761 O O . PRO A 1 96 ? 31.883 19.470 -27.077 1.00 48.81 96 PRO A O 1
ATOM 764 N N . THR A 1 97 ? 31.280 18.696 -29.096 1.00 43.75 97 THR A N 1
ATOM 765 C CA . THR A 1 97 ? 32.548 18.069 -29.439 1.00 43.75 97 THR A CA 1
ATOM 766 C C . THR A 1 97 ? 33.608 19.158 -29.395 1.00 43.75 97 THR A C 1
ATOM 768 O O . THR A 1 97 ? 33.573 20.117 -30.164 1.00 43.75 97 THR A O 1
ATOM 771 N N . SER A 1 98 ? 34.527 18.996 -28.446 1.00 51.41 98 SER A N 1
ATOM 772 C CA . SER A 1 98 ? 35.802 19.693 -28.364 1.00 51.41 98 SER A CA 1
ATOM 773 C C . SER A 1 98 ? 36.453 19.719 -29.749 1.00 51.41 98 SER A C 1
ATOM 775 O O . SER A 1 98 ? 37.005 18.726 -30.222 1.00 51.41 98 SER A O 1
ATOM 777 N N . GLY A 1 99 ? 36.316 20.855 -30.425 1.00 37.34 99 GLY A N 1
ATOM 778 C CA . GLY A 1 99 ? 36.865 21.137 -31.738 1.00 37.34 99 GLY A CA 1
ATOM 779 C C . GLY A 1 99 ? 37.496 22.515 -31.679 1.00 37.34 99 GLY A C 1
ATOM 780 O O . GLY A 1 99 ? 36.804 23.526 -31.597 1.00 37.34 99 GLY A O 1
ATOM 781 N N . ALA A 1 100 ? 38.823 22.536 -31.644 1.00 46.09 100 ALA A N 1
ATOM 782 C CA . ALA A 1 100 ? 39.625 23.742 -31.592 1.00 46.09 100 ALA A CA 1
ATOM 783 C C . ALA A 1 100 ? 39.265 24.708 -32.733 1.00 46.09 100 ALA A C 1
ATOM 785 O O . ALA A 1 100 ? 39.539 24.430 -33.898 1.00 46.09 100 ALA A O 1
ATOM 786 N N . TYR A 1 101 ? 38.740 25.878 -32.376 1.00 38.47 101 TYR A N 1
ATOM 787 C CA . TYR A 1 101 ? 38.783 27.066 -33.217 1.00 38.47 101 TYR A CA 1
ATOM 788 C C . TYR A 1 101 ? 39.309 28.225 -32.380 1.00 38.47 101 TYR A C 1
ATOM 790 O O . TYR A 1 101 ? 38.677 28.689 -31.433 1.00 38.47 101 TYR A O 1
ATOM 798 N N . SER A 1 102 ? 40.517 28.668 -32.723 1.00 46.81 102 SER A N 1
ATOM 799 C CA . SER A 1 102 ? 41.082 29.924 -32.252 1.00 46.81 102 SER A CA 1
ATOM 800 C C . SER A 1 102 ? 40.185 31.078 -32.701 1.00 46.81 102 SER A C 1
ATOM 802 O O . SER A 1 102 ? 40.124 31.397 -33.885 1.00 46.81 102 SER A O 1
ATOM 804 N N . GLY A 1 103 ? 39.503 31.703 -31.745 1.00 35.06 103 GLY A N 1
ATOM 805 C CA . GLY A 1 103 ? 38.792 32.964 -31.909 1.00 35.06 103 GLY A CA 1
ATOM 806 C C . GLY A 1 103 ? 39.327 33.958 -30.890 1.00 35.06 103 GLY A C 1
ATOM 807 O O . GLY A 1 103 ? 39.172 33.780 -29.685 1.00 35.06 103 GLY A O 1
ATOM 808 N N . THR A 1 104 ? 40.046 34.958 -31.376 1.00 40.75 104 THR A N 1
ATOM 809 C CA . THR A 1 104 ? 40.698 35.995 -30.583 1.00 40.75 104 THR A CA 1
ATOM 810 C C . THR A 1 104 ? 39.665 36.909 -29.933 1.00 40.75 104 THR A C 1
ATOM 812 O O . THR A 1 104 ? 38.885 37.536 -30.637 1.00 40.75 104 THR A O 1
ATOM 815 N N . GLY A 1 105 ? 39.757 37.038 -28.606 1.00 37.03 105 GLY A N 1
ATOM 816 C CA . GLY A 1 105 ? 39.183 38.128 -27.822 1.00 37.03 105 GLY A CA 1
ATOM 817 C C . GLY A 1 105 ? 37.683 38.014 -27.585 1.00 37.03 105 GLY A C 1
ATOM 818 O O . GLY A 1 105 ? 36.910 38.136 -28.515 1.00 37.03 105 GLY A O 1
ATOM 819 N N . HIS A 1 106 ? 37.295 37.834 -26.325 1.00 36.94 106 HIS A N 1
ATOM 820 C CA . HIS A 1 106 ? 36.312 38.651 -25.610 1.00 36.94 106 HIS A CA 1
ATOM 821 C C . HIS A 1 106 ? 36.466 38.300 -24.122 1.00 36.94 106 HIS A C 1
ATOM 823 O O . HIS A 1 106 ? 36.183 37.201 -23.658 1.00 36.94 106 HIS A O 1
ATOM 829 N N . ASN A 1 107 ? 37.032 39.254 -23.400 1.00 49.91 107 ASN A N 1
ATOM 830 C CA . ASN A 1 107 ? 36.999 39.416 -21.958 1.00 49.91 107 ASN A CA 1
ATOM 831 C C . ASN A 1 107 ? 35.607 39.116 -21.376 1.00 49.91 107 ASN A C 1
ATOM 833 O O . ASN A 1 107 ? 34.677 39.906 -21.499 1.00 49.91 107 ASN A O 1
ATOM 837 N N . SER A 1 108 ? 35.483 37.991 -20.682 1.00 40.47 108 SER A N 1
ATOM 838 C CA . SER A 1 108 ? 34.412 37.741 -19.721 1.00 40.47 108 SER A CA 1
ATOM 839 C C . SER A 1 108 ? 35.060 37.097 -18.505 1.00 40.47 108 SER A C 1
ATOM 841 O O . SER A 1 108 ? 35.634 36.015 -18.606 1.00 40.47 108 SER A O 1
ATOM 843 N N . SER A 1 109 ? 35.071 37.836 -17.393 1.00 40.25 109 SER A N 1
ATOM 844 C CA . SER A 1 109 ? 35.555 37.360 -16.098 1.00 40.25 109 SER A CA 1
ATOM 845 C C . SER A 1 109 ? 34.959 35.993 -15.801 1.00 40.25 109 SER A C 1
ATOM 847 O O . SER A 1 109 ? 33.744 35.821 -15.870 1.00 40.25 109 SER A O 1
ATOM 849 N N . ALA A 1 110 ? 35.824 35.043 -15.463 1.00 42.41 110 ALA A N 1
ATOM 850 C CA . ALA A 1 110 ? 35.433 33.746 -14.954 1.00 42.41 110 ALA A CA 1
ATOM 851 C C . ALA A 1 110 ? 34.556 33.938 -13.708 1.00 42.41 110 ALA A C 1
ATOM 853 O O . ALA A 1 110 ? 35.050 34.314 -12.647 1.00 42.41 110 ALA A O 1
ATOM 854 N N . THR A 1 111 ? 33.252 33.698 -13.831 1.00 53.59 111 THR A N 1
ATOM 855 C CA . THR A 1 111 ? 32.445 33.332 -12.670 1.00 53.59 111 THR A CA 1
ATOM 856 C C . THR A 1 111 ? 32.789 31.881 -12.380 1.00 53.59 111 THR A C 1
ATOM 858 O O . THR A 1 111 ? 32.276 30.959 -13.013 1.00 53.59 111 THR A O 1
ATOM 861 N N . GLU A 1 112 ? 33.772 31.713 -11.500 1.00 58.72 112 GLU A N 1
ATOM 862 C CA . GLU A 1 112 ? 34.127 30.444 -10.882 1.00 58.72 112 GLU A CA 1
ATOM 863 C C . GLU A 1 112 ? 32.848 29.770 -10.375 1.00 58.72 112 GLU A C 1
ATOM 865 O O . GLU A 1 112 ? 32.007 30.398 -9.730 1.00 58.72 112 GLU A O 1
ATOM 870 N N . LYS A 1 113 ? 32.656 28.505 -10.754 1.00 52.84 113 LYS A N 1
ATOM 871 C CA . LYS A 1 113 ? 31.543 27.689 -10.274 1.00 52.84 113 LYS A CA 1
ATOM 872 C C . LYS A 1 113 ? 31.614 27.680 -8.739 1.00 52.84 113 LYS A C 1
ATOM 874 O O . LYS A 1 113 ? 32.646 27.241 -8.233 1.00 52.84 113 LYS A O 1
ATOM 879 N N . PRO A 1 114 ? 30.576 28.142 -8.018 1.00 61.66 114 PRO A N 1
ATOM 880 C CA . PRO A 1 114 ? 30.643 28.260 -6.568 1.00 61.66 114 PRO A CA 1
ATOM 881 C C . PRO A 1 114 ? 30.923 26.893 -5.947 1.00 61.66 114 PRO A C 1
ATOM 883 O O . PRO A 1 114 ? 30.391 25.867 -6.399 1.00 61.66 114 PRO A O 1
ATOM 886 N N . ALA A 1 115 ? 31.800 26.889 -4.946 1.00 67.25 115 ALA A N 1
ATOM 887 C CA . ALA A 1 115 ? 32.142 25.693 -4.200 1.00 67.25 115 ALA A CA 1
ATOM 888 C C . ALA A 1 115 ? 30.875 25.163 -3.494 1.00 67.25 115 ALA A C 1
ATOM 890 O O . ALA A 1 115 ? 29.961 25.933 -3.197 1.00 67.25 115 ALA A O 1
ATOM 891 N N . PRO A 1 116 ? 30.764 23.849 -3.232 1.00 61.28 116 PRO A N 1
ATOM 892 C CA . PRO A 1 116 ? 29.560 23.259 -2.627 1.00 61.28 116 PRO A CA 1
ATOM 893 C C . PRO A 1 116 ? 29.222 23.836 -1.240 1.00 61.28 116 PRO A C 1
ATOM 895 O O . PRO A 1 116 ? 28.100 23.694 -0.767 1.00 61.28 116 PRO A O 1
ATOM 898 N N . GLU A 1 117 ? 30.181 24.494 -0.597 1.00 57.56 117 GLU A N 1
ATOM 899 C CA . GLU A 1 117 ? 30.037 25.201 0.676 1.00 57.56 117 GLU A CA 1
ATOM 900 C C . GLU A 1 117 ? 29.327 26.563 0.571 1.00 57.56 117 GLU A C 1
ATOM 902 O O . GLU A 1 117 ? 28.767 27.018 1.562 1.00 57.56 117 GLU A O 1
ATOM 907 N N . ASP A 1 118 ? 29.219 27.146 -0.628 1.00 60.19 118 ASP A N 1
ATOM 908 C CA . ASP A 1 118 ? 28.430 28.362 -0.892 1.00 60.19 118 ASP A CA 1
ATOM 909 C C . ASP A 1 118 ? 26.931 28.067 -1.127 1.00 60.19 118 ASP A C 1
ATOM 911 O O . ASP A 1 118 ? 26.140 28.977 -1.368 1.00 60.19 118 ASP A O 1
ATOM 915 N N . TRP A 1 119 ? 26.519 26.792 -1.103 1.00 65.06 119 TRP A N 1
ATOM 916 C CA . TRP A 1 119 ? 25.123 26.382 -1.337 1.00 65.06 119 TRP A CA 1
ATOM 917 C C . TRP A 1 119 ? 24.253 26.492 -0.088 1.00 65.06 119 TRP A C 1
ATOM 919 O O . TRP A 1 119 ? 23.027 26.550 -0.185 1.00 65.06 119 TRP A O 1
ATOM 929 N N . ILE A 1 120 ? 24.875 26.491 1.087 1.00 59.50 120 ILE A N 1
ATOM 930 C CA . ILE A 1 120 ? 24.179 26.677 2.353 1.00 59.50 120 ILE A CA 1
ATOM 931 C C . ILE A 1 120 ? 24.089 28.173 2.642 1.00 59.50 120 ILE A C 1
ATOM 933 O O . ILE A 1 120 ? 24.827 28.723 3.451 1.00 59.50 120 ILE A O 1
ATOM 937 N N . GLU A 1 121 ? 23.168 28.839 1.947 1.00 52.34 121 GLU A N 1
ATOM 938 C CA . GLU A 1 121 ? 22.702 30.161 2.351 1.00 52.34 121 GLU A CA 1
ATOM 939 C C . GLU A 1 121 ? 22.177 30.060 3.790 1.00 52.34 121 GLU A C 1
ATOM 941 O O . GLU A 1 121 ? 21.198 29.366 4.077 1.00 52.34 121 GLU A O 1
ATOM 946 N N . SER A 1 122 ? 22.909 30.703 4.701 1.00 50.06 122 SER A N 1
ATOM 947 C CA . SER A 1 122 ? 22.607 30.810 6.119 1.00 50.06 122 SER A CA 1
ATOM 948 C C . SER A 1 122 ? 21.159 31.237 6.330 1.00 50.06 122 SER A C 1
ATOM 950 O O . SER A 1 122 ? 20.795 32.388 6.092 1.00 50.06 122 SER A O 1
ATOM 952 N N . THR A 1 123 ? 20.332 30.342 6.865 1.00 56.69 123 THR A N 1
ATOM 953 C CA . THR A 1 123 ? 19.147 30.769 7.603 1.00 56.69 123 THR A CA 1
ATOM 954 C C . THR A 1 123 ? 19.623 31.379 8.916 1.00 56.69 123 THR A C 1
ATOM 956 O O . THR A 1 123 ? 19.675 30.697 9.940 1.00 56.69 123 THR A O 1
ATOM 959 N N . ASP A 1 124 ? 19.988 32.661 8.882 1.00 52.53 124 ASP A N 1
ATOM 960 C CA . ASP A 1 124 ? 19.963 33.496 10.078 1.00 52.53 124 ASP A CA 1
ATOM 961 C C . ASP A 1 124 ? 18.493 33.661 10.486 1.00 52.53 124 ASP A C 1
ATOM 963 O O . ASP A 1 124 ? 17.784 34.595 10.105 1.00 52.53 124 ASP A O 1
ATOM 967 N N . ASP A 1 125 ? 18.029 32.673 11.248 1.00 51.94 125 ASP A N 1
ATOM 968 C CA . ASP A 1 125 ? 16.859 32.748 12.107 1.00 51.94 125 ASP A CA 1
ATOM 969 C C . ASP A 1 125 ? 17.157 33.796 13.186 1.00 51.94 125 ASP A C 1
ATOM 971 O O . ASP A 1 125 ? 17.697 33.507 14.255 1.00 51.94 125 ASP A O 1
ATOM 975 N N . ALA A 1 126 ? 16.865 35.061 12.876 1.00 51.50 126 ALA A N 1
ATOM 976 C CA . ALA A 1 126 ? 16.807 36.112 13.876 1.00 51.50 126 ALA A CA 1
ATOM 977 C C . ALA A 1 126 ? 15.645 35.791 14.824 1.00 51.50 126 ALA A C 1
ATOM 979 O O . ALA A 1 126 ? 14.491 36.168 14.607 1.00 51.50 126 ALA A O 1
ATOM 980 N N . SER A 1 127 ? 15.987 35.065 15.884 1.00 50.75 127 SER A N 1
ATOM 981 C CA . SER A 1 127 ? 15.162 34.764 17.040 1.00 50.75 127 SER A CA 1
ATOM 982 C C . SER A 1 127 ? 14.347 35.987 17.469 1.00 50.75 127 SER A C 1
ATOM 984 O O . SER A 1 127 ? 14.887 36.993 17.934 1.00 50.75 127 SER A O 1
ATOM 986 N N . ARG A 1 128 ? 13.022 35.869 17.334 1.00 48.00 128 ARG A N 1
ATOM 987 C CA . ARG A 1 128 ? 12.037 36.711 18.014 1.00 48.00 128 ARG A CA 1
ATOM 988 C C . ARG A 1 128 ? 12.212 36.550 19.523 1.00 48.00 128 ARG A C 1
ATOM 990 O O . ARG A 1 128 ? 11.757 35.562 20.096 1.00 48.00 128 ARG A O 1
ATOM 997 N N . THR A 1 129 ? 12.816 37.531 20.177 1.00 48.78 129 THR A N 1
ATOM 998 C CA . THR A 1 129 ? 12.704 37.709 21.626 1.00 48.78 129 THR A CA 1
ATOM 999 C C . THR A 1 129 ? 11.492 38.585 21.924 1.00 48.78 129 THR A C 1
ATOM 1001 O O . THR A 1 129 ? 11.469 39.775 21.620 1.00 48.78 129 THR A O 1
ATOM 1004 N N . ASN A 1 130 ? 10.465 37.973 22.512 1.00 49.91 130 ASN A N 1
ATOM 1005 C CA . ASN A 1 130 ? 9.435 38.686 23.258 1.00 49.91 130 ASN A CA 1
ATOM 1006 C C . ASN A 1 130 ? 10.063 39.235 24.547 1.00 49.91 130 ASN A C 1
ATOM 1008 O O . ASN A 1 130 ? 10.703 38.455 25.248 1.00 49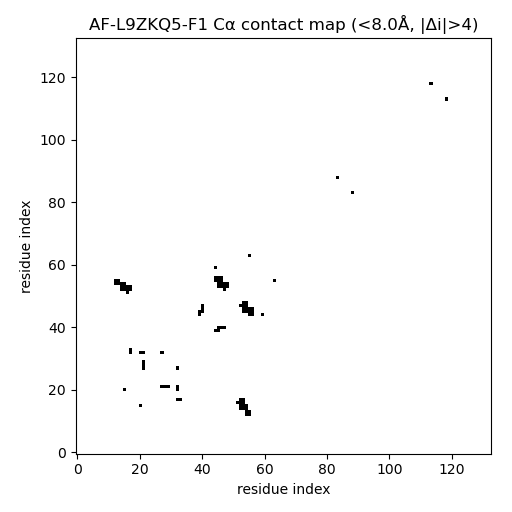.91 130 ASN A O 1
ATOM 1012 N N . ASP A 1 131 ? 9.800 40.492 24.911 1.00 47.31 131 ASP A N 1
ATOM 1013 C CA . ASP A 1 131 ? 9.508 40.814 26.312 1.00 47.31 131 ASP A CA 1
ATOM 1014 C C . ASP A 1 131 ? 8.677 42.099 26.452 1.00 47.31 131 ASP A C 1
ATOM 1016 O O . ASP A 1 131 ? 8.773 43.024 25.646 1.00 47.31 131 ASP A O 1
ATOM 1020 N N . SER A 1 132 ? 7.815 42.085 27.463 1.00 46.31 132 SER A N 1
ATOM 1021 C CA . SER A 1 132 ? 6.838 43.113 27.823 1.00 46.31 132 SER A CA 1
ATOM 1022 C C . SER A 1 132 ? 7.451 44.178 28.737 1.00 46.31 132 SER A C 1
ATOM 1024 O O . SER A 1 132 ? 8.372 43.869 29.486 1.00 46.31 132 SER A O 1
ATOM 1026 N N . VAL A 1 133 ? 6.883 45.393 28.725 1.00 48.38 133 VAL A N 1
ATOM 1027 C CA . VAL A 1 133 ? 6.412 46.202 29.884 1.00 48.38 133 VAL A CA 1
ATOM 1028 C C . VAL A 1 133 ? 5.857 47.531 29.375 1.00 48.38 133 VAL A C 1
ATOM 1030 O O . VAL A 1 133 ? 6.548 48.205 28.580 1.00 48.38 133 VAL A O 1
#

Secondary structure (DSSP, 8-state):
---------GGGS--B-HHHHHHHTTTS-HHHHHHHHHHHHHHTSEEE-TTS-EEE-GGGHHHHHHHHHHHHHHHHHHHT-S---TTT-----------------------PPPPGGGG--------------